Protein AF-A0A0C9Y9E4-F1 (afdb_monomer_lite)

Foldseek 3Di:
DDDDDVVVVVVVLVVLLVVLVVVLVVLVVALEPVHPDDDPVLLVCQQVVCCCCVVVNDPSCPPRVSSVNSNCVNCVDPVCVVCNVPD

Secondary structure (DSSP, 8-state):
-PPP-HHHHHHHHHHHHHHHHHHHHHHTTSSBTTBSS--HHHHTTHHHHHIIIIIS----STT-HHHHHHHHHHHT-HHHHTTTTT-

Radius of gyration: 13.83 Å; chains: 1; bounding box: 26×31×34 Å

pLDDT: mean 95.8, std 5.85, range [58.91, 98.75]

Organism: NCBI:txid765257

Structure (mmCIF, N/CA/C/O backbone):
data_AF-A0A0C9Y9E4-F1
#
_entry.id   AF-A0A0C9Y9E4-F1
#
loop_
_atom_site.group_PDB
_atom_site.id
_atom_site.type_symbol
_atom_site.label_atom_id
_atom_site.label_alt_id
_atom_site.label_comp_id
_atom_site.label_asym_id
_atom_site.label_entity_id
_atom_site.label_seq_id
_atom_site.pdbx_PDB_ins_code
_atom_site.Cartn_x
_atom_site.Cartn_y
_atom_site.Cartn_z
_atom_site.occupancy
_atom_site.B_iso_or_equiv
_atom_site.auth_seq_id
_atom_site.auth_comp_id
_atom_site.auth_asym_id
_atom_site.auth_atom_id
_atom_site.pdbx_PDB_model_num
ATOM 1 N N . GLY A 1 1 ? 12.747 -12.613 -22.795 1.00 69.12 1 GLY A N 1
ATOM 2 C CA . GLY A 1 1 ? 11.597 -11.837 -22.294 1.00 69.12 1 GLY A CA 1
ATOM 3 C C . GLY A 1 1 ? 11.482 -10.562 -23.098 1.00 69.12 1 GLY A C 1
ATOM 4 O O . GLY A 1 1 ? 12.420 -10.252 -23.823 1.00 69.12 1 GLY A O 1
ATOM 5 N N . MET A 1 2 ? 10.349 -9.866 -23.009 1.00 84.56 2 MET A N 1
ATOM 6 C CA . MET A 1 2 ? 10.261 -8.490 -23.509 1.00 84.56 2 MET A CA 1
ATOM 7 C C . MET A 1 2 ? 11.061 -7.574 -22.582 1.00 84.56 2 MET A C 1
ATOM 9 O O . MET A 1 2 ? 11.163 -7.853 -21.388 1.00 84.56 2 MET A O 1
ATOM 13 N N . GLU A 1 3 ? 11.648 -6.528 -23.146 1.00 91.12 3 GLU A N 1
ATOM 14 C CA . GLU A 1 3 ? 12.318 -5.482 -22.378 1.00 91.12 3 GLU A CA 1
ATOM 15 C C . GLU A 1 3 ? 11.279 -4.649 -21.614 1.00 91.12 3 GLU A C 1
ATOM 17 O O . GLU A 1 3 ? 10.151 -4.463 -22.085 1.00 91.12 3 GLU A O 1
ATOM 22 N N . THR A 1 4 ? 11.636 -4.191 -20.415 1.00 92.81 4 THR A N 1
ATOM 23 C CA . THR A 1 4 ? 10.783 -3.307 -19.615 1.00 92.81 4 THR A CA 1
ATOM 24 C C . THR A 1 4 ? 10.647 -1.955 -20.311 1.00 92.81 4 THR A C 1
ATOM 26 O O . THR A 1 4 ? 11.634 -1.357 -20.728 1.00 92.81 4 THR A O 1
ATOM 29 N N . ASP A 1 5 ? 9.420 -1.449 -20.415 1.00 96.44 5 ASP A N 1
ATOM 30 C CA . ASP A 1 5 ? 9.166 -0.094 -20.905 1.00 96.44 5 ASP A CA 1
ATOM 31 C C . ASP A 1 5 ? 9.263 0.907 -19.746 1.00 96.44 5 ASP A C 1
ATOM 33 O O . ASP A 1 5 ? 8.300 1.126 -19.005 1.00 96.44 5 ASP A O 1
ATOM 37 N N . GLU A 1 6 ? 10.437 1.516 -19.592 1.00 95.69 6 GLU A N 1
ATOM 38 C CA . GLU A 1 6 ? 10.730 2.473 -18.517 1.00 95.69 6 GLU A CA 1
ATOM 39 C C . GLU A 1 6 ? 9.825 3.715 -18.547 1.00 95.69 6 GLU A C 1
ATOM 41 O O . GLU A 1 6 ? 9.435 4.233 -17.497 1.00 95.69 6 GLU A O 1
ATOM 46 N N . ASN A 1 7 ? 9.405 4.172 -19.734 1.00 96.81 7 ASN A N 1
ATOM 47 C CA . ASN A 1 7 ? 8.494 5.315 -19.847 1.00 96.81 7 ASN A CA 1
ATOM 48 C C . ASN A 1 7 ? 7.114 4.964 -19.287 1.00 96.81 7 ASN A C 1
ATOM 50 O O . ASN A 1 7 ? 6.481 5.768 -18.596 1.00 96.81 7 ASN A O 1
ATOM 54 N N . LYS A 1 8 ? 6.649 3.742 -19.561 1.00 96.81 8 LYS A N 1
ATOM 55 C CA . LYS A 1 8 ? 5.393 3.237 -19.012 1.00 96.81 8 LYS A CA 1
ATOM 56 C C . LYS A 1 8 ? 5.479 3.035 -17.499 1.00 96.81 8 LYS A C 1
ATOM 58 O O . LYS A 1 8 ? 4.516 3.364 -16.808 1.00 96.81 8 LYS A O 1
ATOM 63 N N . VAL A 1 9 ? 6.605 2.538 -16.982 1.00 96.12 9 VAL A N 1
ATOM 64 C CA . VAL A 1 9 ? 6.839 2.406 -15.532 1.00 96.12 9 VAL A CA 1
ATOM 65 C C . VAL A 1 9 ? 6.757 3.770 -14.851 1.00 96.12 9 VAL A C 1
ATOM 67 O O . VAL A 1 9 ? 5.986 3.916 -13.904 1.00 96.12 9 VAL A O 1
ATOM 70 N N . ALA A 1 10 ? 7.465 4.781 -15.363 1.00 96.88 10 ALA A N 1
ATOM 71 C CA . ALA A 1 10 ? 7.435 6.133 -14.808 1.00 96.88 10 ALA A CA 1
ATOM 72 C C . ALA A 1 10 ? 6.009 6.716 -14.782 1.00 96.88 10 ALA A C 1
ATOM 74 O O . ALA A 1 10 ? 5.537 7.158 -13.735 1.00 96.88 10 ALA A O 1
ATOM 75 N N . ALA A 1 11 ? 5.275 6.625 -15.897 1.00 98.00 11 ALA A N 1
ATOM 76 C CA . ALA A 1 11 ? 3.903 7.129 -15.980 1.00 98.00 11 ALA A CA 1
ATOM 77 C C . ALA A 1 11 ? 2.935 6.417 -15.013 1.00 98.00 11 ALA A C 1
ATOM 79 O O . ALA A 1 11 ? 2.049 7.047 -14.425 1.00 98.00 11 ALA A O 1
ATOM 80 N N . LEU A 1 12 ? 3.085 5.100 -14.833 1.00 97.19 12 LEU A N 1
ATOM 81 C CA . LEU A 1 12 ? 2.276 4.332 -13.884 1.00 97.19 12 LEU A CA 1
ATOM 82 C C . LEU A 1 12 ? 2.655 4.642 -12.433 1.00 97.19 12 LEU A C 1
ATOM 84 O O . LEU A 1 12 ? 1.765 4.724 -11.584 1.00 97.19 12 LEU A O 1
ATOM 88 N N . LEU A 1 13 ? 3.939 4.863 -12.150 1.00 96.75 13 LEU A N 1
ATOM 89 C CA . LEU A 1 13 ? 4.415 5.241 -10.824 1.00 96.75 13 LEU A CA 1
ATOM 90 C C . LEU A 1 13 ? 3.909 6.634 -10.429 1.00 96.75 13 LEU A C 1
ATOM 92 O O . LEU A 1 13 ? 3.447 6.816 -9.302 1.00 96.75 13 LEU A O 1
ATOM 96 N N . ASP A 1 14 ? 3.897 7.596 -11.352 1.00 97.69 14 ASP A N 1
ATOM 97 C CA . ASP A 1 14 ? 3.293 8.917 -11.133 1.00 97.69 14 ASP A CA 1
ATOM 98 C C . ASP A 1 14 ? 1.792 8.810 -10.838 1.00 97.69 14 ASP A C 1
ATOM 100 O O . ASP A 1 14 ? 1.280 9.436 -9.901 1.00 97.69 14 ASP A O 1
ATOM 104 N N . ASN A 1 15 ? 1.077 7.964 -11.588 1.00 97.88 15 ASN A N 1
ATOM 105 C CA . ASN A 1 15 ? -0.339 7.713 -11.341 1.00 97.88 15 ASN A CA 1
ATOM 106 C C . ASN A 1 15 ? -0.571 7.117 -9.947 1.00 97.88 15 ASN A C 1
ATOM 108 O O . ASN A 1 15 ? -1.409 7.621 -9.195 1.00 97.88 15 ASN A O 1
ATOM 112 N N . LEU A 1 16 ? 0.201 6.089 -9.584 1.00 97.25 16 LEU A N 1
ATOM 113 C CA . LEU A 1 16 ? 0.137 5.442 -8.277 1.00 97.25 16 LEU A CA 1
ATOM 114 C C . LEU A 1 16 ? 0.419 6.446 -7.153 1.00 97.25 16 LEU A C 1
ATOM 116 O O . LEU A 1 16 ? -0.360 6.543 -6.204 1.00 97.25 16 LEU A O 1
ATOM 120 N N . ASN A 1 17 ? 1.467 7.258 -7.294 1.00 97.75 17 ASN A N 1
ATOM 121 C CA . ASN A 1 17 ? 1.814 8.307 -6.340 1.00 97.75 17 ASN A CA 1
ATOM 122 C C . ASN A 1 17 ? 0.667 9.302 -6.127 1.00 97.75 17 ASN A C 1
ATOM 124 O O . ASN A 1 17 ? 0.374 9.653 -4.982 1.00 97.75 17 ASN A O 1
ATOM 128 N N . ALA A 1 18 ? -0.013 9.725 -7.196 1.00 98.12 18 ALA A N 1
ATOM 129 C CA . ALA A 1 18 ? -1.165 10.617 -7.097 1.00 98.12 18 ALA A CA 1
ATOM 130 C C . ALA A 1 18 ? -2.348 9.965 -6.358 1.00 98.12 18 ALA A C 1
ATOM 132 O O . ALA A 1 18 ? -3.000 10.618 -5.538 1.00 98.12 18 ALA A O 1
ATOM 133 N N . LYS A 1 19 ? -2.618 8.671 -6.595 1.00 97.94 19 LYS A N 1
ATOM 134 C CA . LYS A 1 19 ? -3.669 7.932 -5.871 1.00 97.94 19 LYS A CA 1
ATOM 135 C C . LYS A 1 19 ? -3.332 7.767 -4.391 1.00 97.94 19 LYS A C 1
ATOM 137 O O . LYS A 1 19 ? -4.191 8.016 -3.547 1.00 97.94 19 LYS A O 1
ATOM 142 N N . LEU A 1 20 ? -2.086 7.433 -4.066 1.00 98.25 20 LEU A N 1
ATOM 143 C CA . LEU A 1 20 ? -1.645 7.280 -2.680 1.00 98.25 20 LEU A CA 1
ATOM 144 C C . LEU A 1 20 ? -1.644 8.610 -1.918 1.00 98.25 20 LEU A C 1
ATOM 146 O O . LEU A 1 20 ? -1.936 8.625 -0.727 1.00 98.25 20 LEU A O 1
ATOM 150 N N . SER A 1 21 ? -1.418 9.742 -2.588 1.00 98.38 21 SER A N 1
ATOM 151 C CA . SER A 1 21 ? -1.612 11.063 -1.975 1.00 98.38 21 SER A CA 1
ATOM 152 C C . SER A 1 21 ? -3.077 11.334 -1.605 1.00 98.38 21 SER A C 1
ATOM 154 O O . SER A 1 21 ? -3.344 11.942 -0.571 1.00 98.38 21 SER A O 1
ATOM 156 N N . ALA A 1 22 ? -4.044 10.850 -2.393 1.00 98.44 22 ALA A N 1
ATOM 157 C CA . ALA A 1 22 ? -5.455 10.912 -2.004 1.00 98.44 22 ALA A CA 1
ATOM 158 C C . ALA A 1 22 ? -5.755 9.982 -0.816 1.00 98.44 22 ALA A C 1
ATOM 160 O O . ALA A 1 22 ? -6.488 10.367 0.096 1.00 98.44 22 ALA A O 1
ATOM 161 N N . TYR A 1 23 ? -5.153 8.789 -0.792 1.00 98.50 23 TYR A N 1
ATOM 162 C CA . TYR A 1 23 ? -5.293 7.856 0.329 1.00 98.50 23 TYR A CA 1
ATOM 163 C C . TYR A 1 23 ? -4.718 8.437 1.615 1.00 98.50 23 TYR A C 1
ATOM 165 O O . TYR A 1 23 ? -5.351 8.315 2.652 1.00 98.50 23 TYR A O 1
ATOM 173 N N . GLU A 1 24 ? -3.590 9.141 1.556 1.00 98.69 24 GLU A N 1
ATOM 174 C CA . GLU A 1 24 ? -3.013 9.823 2.716 1.00 98.69 24 GLU A CA 1
ATOM 175 C C . GLU A 1 24 ? -4.009 10.813 3.348 1.00 98.69 24 GLU A C 1
ATOM 177 O O . GLU A 1 24 ? -4.147 10.867 4.568 1.00 98.69 24 GLU A O 1
ATOM 182 N N . VAL A 1 25 ? -4.776 11.551 2.534 1.00 98.62 25 VAL A N 1
ATOM 183 C CA . VAL A 1 25 ? -5.820 12.470 3.026 1.00 98.62 25 VAL A CA 1
ATOM 184 C C . VAL A 1 25 ? -6.994 11.722 3.662 1.00 98.62 25 VAL A C 1
ATOM 186 O O . VAL A 1 25 ? -7.532 12.189 4.671 1.00 98.62 25 VAL A O 1
ATOM 189 N N . ILE A 1 26 ? -7.400 10.590 3.081 1.00 98.50 26 ILE A N 1
ATOM 190 C CA . ILE A 1 26 ? -8.471 9.732 3.608 1.00 98.50 26 ILE A CA 1
ATOM 191 C C . ILE A 1 26 ? -8.024 9.117 4.939 1.00 98.50 26 ILE A C 1
ATOM 193 O O . ILE A 1 26 ? -8.652 9.345 5.968 1.00 98.50 26 ILE A O 1
ATOM 197 N N . LEU A 1 27 ? -6.884 8.427 4.942 1.00 98.75 27 LEU A N 1
ATOM 198 C CA . LEU A 1 27 ? -6.338 7.661 6.065 1.00 98.75 27 LEU A CA 1
ATOM 199 C C . LEU A 1 27 ? -5.825 8.531 7.223 1.00 98.75 27 LEU A C 1
ATOM 201 O O . LEU A 1 27 ? -5.554 8.025 8.314 1.00 98.75 27 LEU A O 1
ATOM 205 N N . ARG A 1 28 ? -5.707 9.848 7.010 1.00 98.44 28 ARG A N 1
ATOM 206 C CA . ARG A 1 28 ? -5.523 10.830 8.087 1.00 98.44 28 ARG A CA 1
ATOM 207 C C . ARG A 1 28 ? -6.779 10.991 8.950 1.00 98.44 28 ARG A C 1
ATOM 209 O O . ARG A 1 28 ? -6.674 11.422 10.092 1.00 98.44 28 ARG A O 1
ATOM 216 N N . LYS A 1 29 ? -7.966 10.728 8.396 1.00 98.38 29 LYS A N 1
ATOM 217 C CA . LYS A 1 29 ? -9.259 10.932 9.071 1.00 98.38 29 LYS A CA 1
ATOM 218 C C . LYS A 1 29 ? -9.859 9.645 9.632 1.00 98.38 29 LYS A C 1
ATOM 220 O O . LYS A 1 29 ? -10.708 9.736 10.506 1.00 98.38 29 LYS A O 1
ATOM 225 N N . GLN A 1 30 ? -9.447 8.495 9.110 1.00 98.38 30 GLN A N 1
ATOM 226 C CA . GLN A 1 30 ? 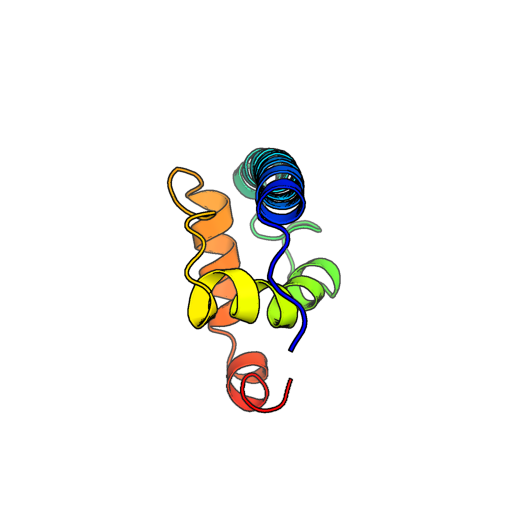-10.002 7.179 9.428 1.00 98.38 30 GLN A CA 1
ATOM 227 C C . GLN A 1 30 ? -8.914 6.098 9.302 1.00 98.38 30 GLN A C 1
ATOM 229 O O . GLN A 1 30 ? -7.935 6.303 8.574 1.00 98.38 30 GLN A O 1
ATOM 234 N N . PRO A 1 31 ? -9.038 4.960 10.003 1.00 98.00 31 PRO A N 1
ATOM 235 C CA . PRO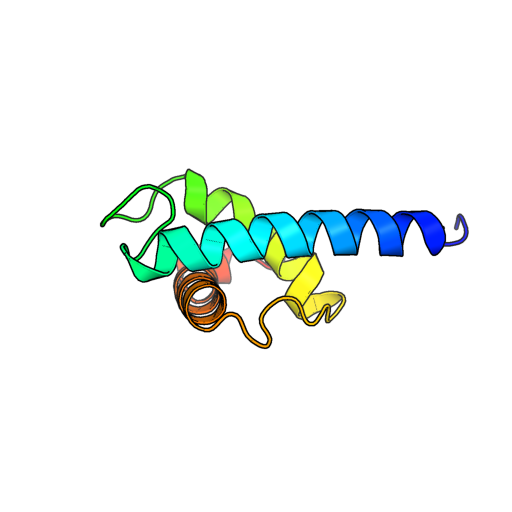 A 1 31 ? -8.002 3.930 10.006 1.00 98.00 31 PRO A CA 1
ATOM 236 C C . PRO A 1 31 ? -7.890 3.167 8.676 1.00 98.00 31 PRO A C 1
ATOM 238 O O . PRO A 1 31 ? -6.763 2.893 8.255 1.00 98.00 31 PRO A O 1
ATOM 241 N N . TYR A 1 32 ? -9.013 2.902 7.996 1.00 98.69 32 TYR A N 1
ATOM 242 C CA . TYR A 1 32 ? -9.100 2.090 6.773 1.00 98.69 32 TYR A CA 1
ATOM 243 C C . TYR A 1 32 ? -9.761 2.846 5.616 1.00 98.69 32 TYR A C 1
ATOM 245 O O . TYR A 1 32 ? -10.313 3.931 5.792 1.00 98.69 32 TYR A O 1
ATOM 253 N N . LEU A 1 33 ? -9.731 2.294 4.402 1.00 98.31 33 LEU A N 1
ATOM 254 C CA . LEU A 1 33 ? -10.226 2.983 3.202 1.00 98.31 33 LEU A CA 1
ATOM 255 C C . LEU A 1 33 ? -11.741 3.225 3.211 1.00 98.31 33 LEU A C 1
ATOM 257 O O . LEU A 1 33 ? -12.203 4.213 2.642 1.00 98.31 33 LEU A O 1
ATOM 261 N N . ALA A 1 34 ? -12.504 2.356 3.875 1.00 97.94 34 ALA A N 1
ATOM 262 C CA . ALA A 1 34 ? -13.962 2.446 3.957 1.00 97.94 34 ALA A CA 1
ATOM 263 C C . ALA A 1 34 ? -14.487 3.021 5.289 1.00 97.94 34 ALA A C 1
ATOM 265 O O . ALA A 1 34 ? -15.700 3.143 5.450 1.00 97.94 34 ALA A O 1
ATOM 266 N N . GLY A 1 35 ? -13.606 3.389 6.225 1.00 97.69 35 GLY A N 1
ATOM 267 C CA . GLY A 1 35 ? -13.981 3.948 7.526 1.00 97.69 35 GLY A CA 1
ATOM 268 C C . GLY A 1 35 ? -13.223 3.299 8.681 1.00 97.69 35 GLY A C 1
ATOM 269 O O . GLY A 1 35 ? -12.005 3.132 8.612 1.00 97.69 35 GLY A O 1
ATOM 270 N N . GLU A 1 36 ? -13.957 2.964 9.743 1.00 98.19 36 GLU A N 1
ATOM 271 C CA . GLU A 1 36 ? -13.417 2.434 11.005 1.00 98.19 36 GLU A CA 1
ATOM 272 C C . GLU A 1 36 ? -13.054 0.946 10.953 1.00 98.19 36 GLU A C 1
ATOM 274 O O . GLU A 1 36 ? -12.152 0.508 11.664 1.00 98.19 36 GLU A O 1
ATOM 279 N N . ASP A 1 37 ? -13.717 0.177 10.089 1.00 98.00 37 ASP A N 1
ATOM 280 C CA . ASP A 1 37 ? -13.522 -1.266 9.972 1.00 98.00 37 ASP A CA 1
ATOM 281 C C . ASP A 1 37 ? -12.757 -1.634 8.703 1.00 98.00 37 ASP A C 1
ATOM 283 O O . ASP A 1 37 ? -12.912 -1.012 7.647 1.00 98.00 37 ASP A O 1
ATOM 287 N N . ILE A 1 38 ? -11.966 -2.705 8.795 1.00 97.69 38 ILE A N 1
ATOM 288 C CA . ILE A 1 38 ? -11.335 -3.299 7.620 1.00 97.69 38 ILE A CA 1
ATOM 289 C C . ILE A 1 38 ? -12.402 -3.898 6.705 1.00 97.69 38 ILE A C 1
ATOM 291 O O . ILE A 1 38 ? -13.295 -4.628 7.144 1.00 97.69 38 ILE A O 1
ATOM 295 N N . THR A 1 39 ? -12.277 -3.642 5.410 1.00 98.25 39 THR A N 1
ATOM 296 C CA . THR A 1 39 ? -13.204 -4.168 4.408 1.00 98.25 39 THR A CA 1
ATOM 297 C C . THR A 1 39 ? -12.459 -4.836 3.263 1.00 98.25 39 THR A C 1
ATOM 299 O O . THR A 1 39 ? -11.229 -4.835 3.188 1.00 98.25 39 THR A O 1
ATOM 302 N N . LEU A 1 40 ? -13.220 -5.384 2.314 1.00 97.94 40 LEU A N 1
ATOM 303 C CA . LEU A 1 40 ? -12.655 -5.872 1.062 1.00 97.94 40 LEU A CA 1
ATOM 304 C C . LEU A 1 40 ? -11.870 -4.781 0.314 1.00 97.94 40 LEU A C 1
ATOM 306 O O . LEU A 1 40 ? -10.908 -5.111 -0.371 1.00 97.94 40 LEU A O 1
ATOM 310 N N . ALA A 1 41 ? -12.240 -3.502 0.477 1.00 98.12 41 ALA A N 1
ATOM 311 C CA . ALA A 1 41 ? -11.537 -2.393 -0.158 1.00 98.12 41 ALA A CA 1
ATOM 312 C C . ALA A 1 41 ? -10.064 -2.326 0.258 1.00 98.12 41 ALA A C 1
ATOM 314 O O . ALA A 1 41 ? -9.245 -1.975 -0.573 1.00 98.12 41 ALA A O 1
ATOM 315 N N . ASP A 1 42 ? -9.730 -2.687 1.498 1.00 98.56 42 ASP A N 1
ATOM 316 C CA . ASP A 1 42 ? -8.357 -2.691 2.008 1.00 98.56 42 ASP A CA 1
ATOM 317 C C . ASP A 1 42 ? -7.593 -3.950 1.585 1.00 98.56 42 ASP A C 1
ATOM 319 O O . ASP A 1 42 ? -6.431 -3.898 1.186 1.00 98.56 42 ASP A O 1
ATOM 323 N N . LEU A 1 43 ? -8.263 -5.103 1.661 1.00 97.81 43 LEU A N 1
ATOM 324 C CA . LEU A 1 43 ? -7.658 -6.400 1.357 1.00 97.81 43 LEU A CA 1
ATOM 325 C C . LEU A 1 43 ? -7.305 -6.544 -0.127 1.00 97.81 43 LEU A C 1
ATOM 327 O O . LEU A 1 43 ? -6.369 -7.266 -0.464 1.00 97.81 43 LEU A O 1
ATOM 331 N N . PHE A 1 44 ? -8.023 -5.845 -1.011 1.00 97.12 44 PHE A N 1
ATOM 332 C CA . PHE A 1 44 ? -7.777 -5.884 -2.452 1.00 97.12 44 PHE A CA 1
ATOM 333 C C . PHE A 1 44 ? -6.397 -5.327 -2.846 1.00 97.12 44 PHE A C 1
ATOM 335 O O . PHE A 1 44 ? -5.880 -5.660 -3.911 1.00 97.12 44 PHE A O 1
ATOM 342 N N . HIS A 1 45 ? -5.764 -4.524 -1.983 1.00 97.81 45 HIS A N 1
ATOM 343 C CA . HIS A 1 45 ? -4.429 -3.971 -2.228 1.00 97.81 45 HIS A CA 1
ATOM 344 C C . HIS A 1 45 ? -3.294 -4.920 -1.861 1.00 97.81 45 HIS A C 1
ATOM 346 O O . HIS A 1 45 ? -2.166 -4.665 -2.271 1.00 97.81 45 HIS A O 1
ATOM 352 N N . LEU A 1 46 ? -3.555 -5.997 -1.116 1.00 97.88 46 LEU A N 1
ATOM 353 C CA . LEU A 1 46 ? -2.502 -6.869 -0.592 1.00 97.88 46 LEU A CA 1
ATOM 354 C C . LEU A 1 46 ? -1.635 -7.520 -1.684 1.00 97.88 46 LEU A C 1
ATOM 356 O O . LEU A 1 46 ? -0.419 -7.359 -1.604 1.00 97.88 46 LEU A O 1
ATOM 360 N N . PRO A 1 47 ? -2.188 -8.167 -2.734 1.00 96.69 47 PRO A N 1
ATOM 361 C CA . PRO A 1 47 ? -1.352 -8.883 -3.700 1.00 96.69 47 PRO A CA 1
ATOM 362 C C . PRO A 1 47 ? -0.423 -7.943 -4.476 1.00 96.69 47 PRO A C 1
ATOM 364 O O . PRO A 1 47 ? 0.798 -8.074 -4.434 1.00 96.69 47 PRO A O 1
ATOM 367 N N . TYR A 1 48 ? -0.988 -6.922 -5.124 1.00 95.88 48 TYR A N 1
ATOM 368 C CA . TYR A 1 48 ? -0.196 -5.983 -5.921 1.00 95.88 48 TYR A CA 1
ATOM 369 C C . TYR A 1 48 ? 0.639 -5.026 -5.068 1.00 95.88 48 TYR A C 1
ATOM 371 O O . TYR A 1 48 ? 1.699 -4.589 -5.511 1.00 95.88 48 TYR A O 1
ATOM 379 N N . GLY A 1 49 ? 0.192 -4.708 -3.851 1.00 96.38 49 GLY A N 1
ATOM 380 C CA . GLY A 1 49 ? 0.968 -3.923 -2.899 1.00 96.38 49 GLY A CA 1
ATOM 381 C C . GLY A 1 49 ? 2.231 -4.657 -2.452 1.00 96.38 49 GLY A C 1
ATOM 382 O O . GLY A 1 49 ? 3.296 -4.047 -2.441 1.00 96.38 49 GLY A O 1
ATOM 383 N N . THR A 1 50 ? 2.147 -5.962 -2.166 1.00 96.31 50 THR A N 1
ATOM 384 C CA . THR A 1 50 ? 3.318 -6.774 -1.800 1.00 96.31 50 THR A CA 1
ATOM 385 C C . THR A 1 50 ? 4.309 -6.846 -2.959 1.00 96.31 50 THR A C 1
ATOM 387 O O . THR A 1 50 ? 5.485 -6.559 -2.749 1.00 96.31 50 THR A O 1
ATOM 390 N N . ILE A 1 51 ? 3.849 -7.079 -4.193 1.00 94.69 51 ILE A N 1
ATOM 391 C CA . ILE A 1 51 ? 4.733 -7.050 -5.371 1.00 94.69 51 ILE A CA 1
ATOM 392 C C . ILE A 1 51 ? 5.409 -5.676 -5.508 1.00 94.69 51 ILE A C 1
ATOM 394 O O . ILE A 1 51 ? 6.630 -5.580 -5.601 1.00 94.69 51 ILE A O 1
ATOM 398 N N . ALA A 1 52 ? 4.638 -4.587 -5.495 1.00 95.12 52 ALA A N 1
ATOM 399 C CA . ALA A 1 52 ? 5.183 -3.252 -5.728 1.00 95.12 52 ALA A CA 1
ATOM 400 C C . ALA A 1 52 ? 6.148 -2.787 -4.621 1.00 95.12 52 ALA A C 1
ATOM 402 O O . ALA A 1 52 ? 7.178 -2.184 -4.919 1.00 95.12 52 ALA A O 1
ATOM 403 N N . ILE A 1 53 ? 5.814 -3.035 -3.354 1.00 95.44 53 ILE A N 1
ATOM 404 C CA . ILE A 1 53 ? 6.526 -2.468 -2.201 1.00 95.44 53 ILE A CA 1
ATOM 405 C C . ILE A 1 53 ? 7.609 -3.419 -1.686 1.00 95.44 53 ILE A C 1
ATOM 407 O O . ILE A 1 53 ? 8.709 -2.968 -1.381 1.00 95.44 53 ILE A O 1
ATOM 411 N N . GLU A 1 54 ? 7.315 -4.715 -1.558 1.00 93.38 54 GLU A N 1
ATOM 412 C CA . GLU A 1 54 ? 8.231 -5.685 -0.941 1.00 93.38 54 GLU A CA 1
ATOM 413 C C . GLU A 1 54 ? 9.162 -6.333 -1.972 1.00 93.38 54 GLU A C 1
ATOM 415 O O . GLU A 1 54 ? 10.355 -6.463 -1.707 1.00 93.38 54 GLU A O 1
ATOM 420 N N . GLU A 1 55 ? 8.646 -6.721 -3.142 1.00 93.56 55 GLU A N 1
ATOM 421 C CA . GLU A 1 55 ? 9.440 -7.440 -4.151 1.00 93.56 55 GLU A CA 1
ATOM 422 C C . GLU A 1 55 ? 10.198 -6.494 -5.088 1.00 93.56 55 GLU A C 1
ATOM 424 O O . GLU A 1 55 ? 11.388 -6.682 -5.336 1.00 93.56 55 GLU A O 1
ATOM 429 N N . LEU A 1 56 ? 9.516 -5.466 -5.602 1.00 93.62 56 LEU A N 1
ATOM 430 C CA . LEU A 1 56 ? 10.097 -4.482 -6.521 1.00 93.62 56 LEU A CA 1
ATOM 431 C C . LEU A 1 56 ? 10.734 -3.288 -5.797 1.00 93.62 56 LEU A C 1
ATOM 433 O O . LEU A 1 56 ? 11.523 -2.561 -6.399 1.00 93.62 56 LEU A O 1
ATOM 437 N N . GLY A 1 57 ? 10.418 -3.086 -4.515 1.00 94.50 57 GLY A N 1
ATOM 438 C CA . GLY A 1 57 ? 11.052 -2.062 -3.684 1.00 94.50 57 GLY A CA 1
ATOM 439 C C . GLY A 1 57 ? 10.694 -0.623 -4.059 1.00 94.50 57 GLY A C 1
ATOM 440 O O . GLY A 1 57 ? 11.494 0.282 -3.813 1.00 94.50 57 GLY A O 1
ATOM 441 N N . TYR A 1 58 ? 9.525 -0.376 -4.661 1.00 95.44 58 TYR A N 1
ATOM 442 C CA . TYR A 1 58 ? 9.108 0.990 -4.968 1.00 95.44 58 TYR A CA 1
ATOM 443 C C . TYR A 1 58 ? 8.836 1.781 -3.688 1.00 95.44 58 TYR A C 1
ATOM 445 O O . TYR A 1 58 ? 7.976 1.421 -2.879 1.00 95.44 58 TYR A O 1
ATOM 453 N N . ASP A 1 59 ? 9.514 2.919 -3.545 1.00 93.69 59 ASP A N 1
ATOM 454 C CA . ASP A 1 59 ? 9.386 3.778 -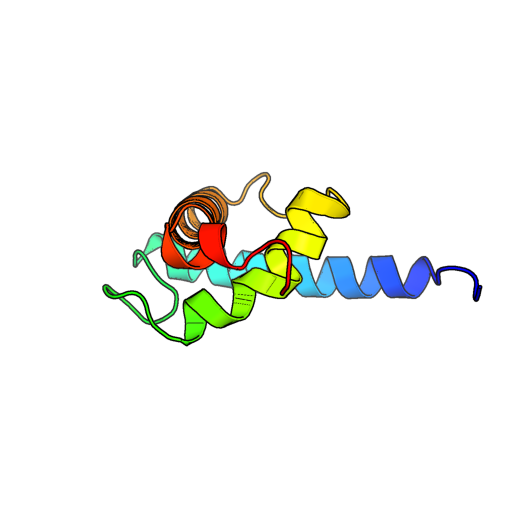2.369 1.00 93.69 59 ASP A CA 1
ATOM 455 C C . ASP A 1 59 ? 8.150 4.691 -2.434 1.00 93.69 59 ASP A C 1
ATOM 457 O O . ASP A 1 59 ? 8.217 5.916 -2.540 1.00 93.69 59 ASP A O 1
ATOM 461 N N . VAL A 1 60 ? 6.972 4.070 -2.411 1.00 95.62 60 VAL A N 1
ATOM 462 C CA . VAL A 1 60 ? 5.680 4.770 -2.462 1.00 95.62 60 VAL A CA 1
ATOM 463 C C . VAL A 1 60 ? 5.100 5.061 -1.076 1.00 95.62 60 VAL A C 1
ATOM 465 O O . VAL A 1 60 ? 4.063 5.718 -0.956 1.00 95.62 60 VAL A O 1
ATOM 468 N N . LEU A 1 61 ? 5.761 4.597 -0.015 1.00 96.81 61 LEU A N 1
ATOM 469 C CA . LEU A 1 61 ? 5.337 4.813 1.369 1.00 96.81 61 LEU A CA 1
ATOM 470 C C . LEU A 1 61 ? 6.088 5.967 2.038 1.00 96.81 61 LEU A C 1
ATOM 472 O O . LEU A 1 61 ? 5.564 6.568 2.982 1.00 96.81 61 LEU A O 1
ATOM 476 N N . GLN A 1 62 ? 7.284 6.312 1.553 1.00 93.31 62 GLN A N 1
ATOM 477 C CA . GLN A 1 62 ? 8.013 7.474 2.041 1.00 93.31 62 GLN A CA 1
ATOM 478 C C . GLN A 1 62 ? 7.154 8.740 1.905 1.00 93.31 62 GLN A C 1
ATOM 480 O O . GLN A 1 62 ? 6.447 8.956 0.920 1.00 93.31 62 GLN A O 1
ATOM 485 N N . ASN A 1 63 ? 7.183 9.571 2.949 1.00 95.31 63 ASN A N 1
ATOM 486 C CA . ASN A 1 63 ? 6.382 10.793 3.100 1.00 95.31 63 ASN A CA 1
ATOM 487 C C . ASN A 1 63 ? 4.856 10.595 3.213 1.00 95.31 63 ASN A C 1
ATOM 489 O O . ASN A 1 63 ? 4.124 11.585 3.223 1.00 95.31 63 ASN A O 1
ATOM 493 N N . ARG A 1 64 ? 4.361 9.356 3.347 1.00 98.12 64 ARG A N 1
ATOM 494 C CA . ARG A 1 64 ? 2.929 9.050 3.524 1.00 98.12 64 ARG A CA 1
ATOM 495 C C . ARG A 1 64 ? 2.695 8.227 4.797 1.00 98.12 64 ARG A C 1
ATOM 497 O O . ARG A 1 64 ? 2.449 7.022 4.715 1.00 98.12 64 ARG A O 1
ATOM 504 N N . PRO A 1 65 ? 2.827 8.826 5.996 1.00 98.50 65 PRO A N 1
ATOM 505 C CA . PRO A 1 65 ? 2.779 8.082 7.254 1.00 98.50 65 PRO A CA 1
ATOM 506 C C . PRO A 1 65 ? 1.442 7.369 7.496 1.00 98.50 65 PRO A C 1
ATOM 508 O O . PRO A 1 65 ? 1.443 6.288 8.087 1.00 98.50 65 PRO A O 1
ATOM 511 N N . ASN A 1 66 ? 0.310 7.918 7.038 1.00 98.75 66 ASN A N 1
ATOM 512 C CA . ASN A 1 66 ? -0.98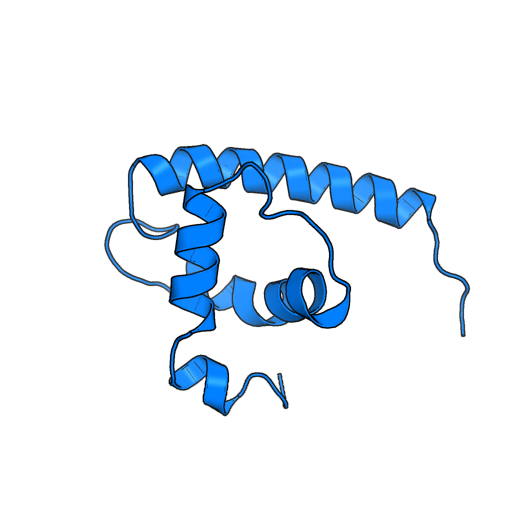7 7.261 7.214 1.00 98.75 66 ASN A CA 1
ATOM 513 C C . ASN A 1 66 ? -1.154 6.075 6.257 1.00 98.75 66 ASN A C 1
ATOM 515 O O . ASN A 1 66 ? -1.641 5.026 6.678 1.00 98.75 66 ASN A O 1
ATOM 519 N N . V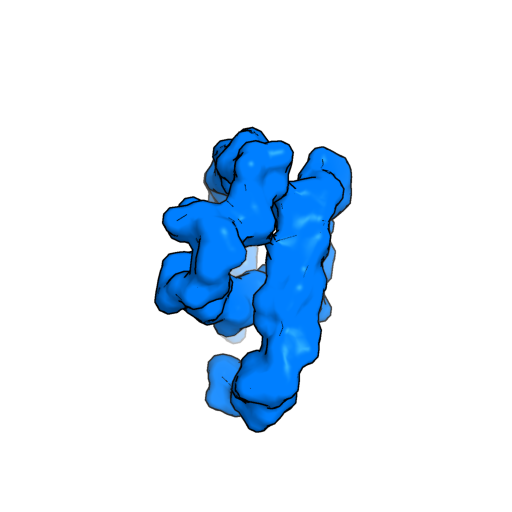AL A 1 67 ? -0.684 6.196 5.009 1.00 98.69 67 VAL A N 1
ATOM 520 C CA . VAL A 1 67 ? -0.600 5.058 4.076 1.00 98.69 67 VAL A CA 1
ATOM 521 C C . VAL A 1 67 ? 0.359 3.992 4.607 1.00 98.69 67 VAL A C 1
ATOM 523 O O . VAL A 1 67 ? 0.024 2.814 4.583 1.00 98.69 67 VAL A O 1
ATOM 526 N N . ALA A 1 68 ? 1.524 4.376 5.133 1.00 98.56 68 ALA A N 1
ATOM 527 C CA . ALA A 1 68 ? 2.499 3.437 5.685 1.00 98.56 68 ALA A CA 1
A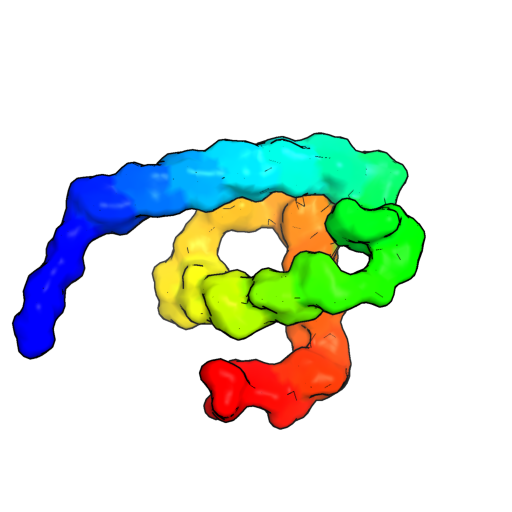TOM 528 C C . ALA A 1 68 ? 1.948 2.675 6.903 1.00 98.56 68 ALA A C 1
ATOM 530 O O . ALA A 1 68 ? 2.133 1.460 7.004 1.00 98.56 68 ALA A O 1
ATOM 531 N N . ARG A 1 69 ? 1.229 3.366 7.805 1.00 98.56 69 ARG A N 1
ATOM 532 C CA . ARG A 1 69 ? 0.494 2.745 8.920 1.00 98.56 69 ARG A CA 1
ATOM 533 C C . ARG A 1 69 ? -0.520 1.727 8.401 1.00 98.56 69 ARG A C 1
ATOM 535 O O . ARG A 1 69 ? -0.454 0.566 8.791 1.00 98.56 69 ARG A O 1
ATOM 542 N N . TRP A 1 70 ? -1.420 2.162 7.519 1.00 98.69 70 TRP A N 1
ATOM 543 C CA . TRP A 1 70 ? -2.460 1.317 6.930 1.00 98.69 70 TRP A CA 1
ATOM 544 C C . TRP A 1 70 ? -1.866 0.085 6.241 1.00 98.69 70 TRP A C 1
ATOM 546 O O . TRP A 1 70 ? -2.275 -1.033 6.543 1.00 98.69 70 TRP A O 1
ATOM 556 N N . TRP A 1 71 ? -0.844 0.270 5.399 1.00 98.50 71 TRP A N 1
ATOM 557 C CA . TRP A 1 71 ? -0.162 -0.823 4.707 1.00 98.50 71 TRP A CA 1
ATOM 558 C C . TRP A 1 71 ? 0.388 -1.849 5.694 1.00 98.50 71 TRP A C 1
ATOM 560 O O . TRP A 1 71 ? 0.121 -3.039 5.551 1.00 98.50 71 TRP A O 1
ATOM 570 N N . LYS A 1 72 ? 1.099 -1.395 6.734 1.00 98.25 72 LYS A N 1
ATOM 571 C CA . LYS A 1 72 ? 1.638 -2.271 7.782 1.00 98.25 72 LYS A CA 1
ATOM 572 C C . LYS A 1 72 ? 0.536 -3.050 8.502 1.00 98.25 72 LYS A C 1
ATOM 574 O O . LYS A 1 72 ? 0.715 -4.231 8.797 1.00 98.25 72 LYS A O 1
ATOM 579 N N . GLU A 1 73 ? -0.585 -2.413 8.817 1.00 98.19 73 GLU A N 1
ATOM 580 C CA . GLU A 1 73 ? -1.701 -3.069 9.504 1.00 98.19 73 GLU A CA 1
ATOM 581 C C . GLU A 1 73 ? -2.335 -4.160 8.641 1.00 98.19 73 GLU A C 1
ATOM 583 O O . GLU A 1 73 ? -2.522 -5.278 9.120 1.00 98.19 73 GLU A O 1
ATOM 588 N N . ILE A 1 74 ? -2.616 -3.880 7.364 1.00 98.31 74 ILE A N 1
ATOM 589 C CA . ILE A 1 74 ? -3.267 -4.860 6.488 1.00 98.31 74 ILE A CA 1
ATOM 590 C C . ILE A 1 74 ? -2.312 -5.990 6.096 1.00 98.31 74 ILE A C 1
ATOM 592 O O . ILE A 1 74 ? -2.719 -7.155 6.093 1.00 98.31 74 ILE A O 1
ATOM 596 N N . SER A 1 75 ? -1.038 -5.678 5.838 1.00 97.75 75 SER A N 1
ATOM 597 C CA . SER A 1 75 ? -0.043 -6.662 5.416 1.00 97.75 75 SER A CA 1
ATOM 598 C C . SER A 1 75 ? 0.462 -7.514 6.579 1.00 97.75 75 SER A C 1
ATOM 600 O O . SER A 1 75 ? 0.836 -8.660 6.376 1.00 97.75 75 SER A O 1
ATOM 602 N N . SER A 1 76 ? 0.406 -7.056 7.831 1.00 97.75 76 SER A N 1
ATOM 603 C CA . SER A 1 76 ? 0.801 -7.887 8.984 1.00 97.75 76 SER A CA 1
ATOM 604 C C . SER A 1 76 ? -0.263 -8.898 9.433 1.00 97.75 76 SER A C 1
ATOM 606 O O . SER A 1 76 ? -0.005 -9.706 10.328 1.00 97.75 76 SER A O 1
ATOM 608 N N . ARG A 1 77 ? -1.454 -8.904 8.819 1.00 97.50 77 ARG A N 1
ATOM 609 C CA . ARG A 1 77 ? -2.551 -9.794 9.227 1.00 97.50 77 ARG A CA 1
ATOM 610 C C . ARG A 1 77 ? -2.159 -11.272 9.084 1.00 97.50 77 ARG A C 1
ATOM 612 O O . ARG A 1 77 ? -1.721 -11.668 8.002 1.00 97.50 77 ARG A O 1
ATOM 619 N N . PRO A 1 78 ? -2.437 -12.128 10.090 1.00 98.12 78 PRO A N 1
ATOM 620 C CA . PRO A 1 78 ? -2.140 -13.561 10.009 1.00 98.12 78 PRO A CA 1
ATOM 621 C C . PRO A 1 78 ? -2.756 -14.245 8.783 1.00 98.12 78 PRO A C 1
ATOM 623 O O . PRO A 1 78 ? -2.109 -15.067 8.145 1.00 98.12 78 PRO A O 1
ATOM 626 N N . ALA A 1 79 ? -3.983 -13.858 8.416 1.00 96.88 79 ALA A N 1
ATOM 627 C CA . ALA A 1 79 ? -4.667 -14.393 7.241 1.00 96.88 79 ALA A CA 1
ATOM 628 C C . ALA A 1 79 ? -3.938 -14.064 5.927 1.00 96.88 79 ALA A C 1
ATOM 630 O O . ALA A 1 79 ? -3.872 -14.919 5.052 1.00 96.88 79 ALA A O 1
ATOM 631 N N . TRP A 1 80 ? -3.361 -12.862 5.803 1.00 97.31 80 TRP A N 1
ATOM 632 C CA . TRP A 1 80 ? -2.544 -12.510 4.641 1.00 97.31 80 TRP A CA 1
ATOM 633 C C . TRP A 1 80 ? -1.207 -13.245 4.665 1.00 97.31 80 TRP A C 1
ATOM 635 O O . TRP A 1 80 ? -0.840 -13.881 3.685 1.00 97.31 80 TRP A O 1
ATOM 645 N N . GLN A 1 81 ? -0.508 -13.237 5.804 1.00 97.19 81 GLN A N 1
ATOM 646 C CA . GLN A 1 81 ? 0.782 -13.921 5.942 1.00 97.19 81 GLN A CA 1
ATOM 647 C C . GLN A 1 81 ? 0.697 -15.424 5.625 1.00 97.19 81 GLN A C 1
ATOM 649 O O . GLN A 1 81 ? 1.660 -15.987 5.114 1.00 97.19 81 GLN A O 1
ATOM 654 N N . ALA A 1 82 ? -0.452 -16.062 5.870 1.00 97.06 82 ALA A N 1
ATOM 655 C CA . ALA A 1 82 ? -0.688 -17.461 5.520 1.00 97.06 82 ALA A CA 1
ATOM 656 C C . ALA A 1 82 ? -0.757 -17.726 4.003 1.00 97.06 82 ALA A C 1
ATOM 658 O O . ALA A 1 82 ? -0.479 -18.847 3.582 1.00 97.06 82 ALA A O 1
ATOM 659 N N . VAL A 1 83 ? -1.128 -16.729 3.190 1.00 95.38 83 VAL A N 1
ATOM 660 C CA . VAL A 1 83 ? -1.357 -16.894 1.741 1.00 95.38 83 VAL A CA 1
ATOM 661 C C . VAL A 1 83 ? -0.402 -16.093 0.860 1.00 95.38 83 VAL A C 1
ATOM 663 O O . VAL A 1 83 ? -0.290 -16.405 -0.319 1.00 95.38 83 VAL A O 1
ATOM 666 N N . LYS A 1 84 ? 0.323 -15.108 1.404 1.00 91.25 84 LYS A N 1
ATOM 667 C CA . LYS A 1 84 ? 1.104 -14.133 0.621 1.00 91.25 84 LYS A CA 1
ATOM 668 C C . LYS A 1 84 ? 2.149 -14.734 -0.329 1.00 91.25 84 LYS A C 1
ATOM 670 O O . LYS A 1 84 ? 2.517 -14.090 -1.293 1.00 91.25 84 LYS A O 1
ATOM 675 N N . ASN A 1 85 ? 2.626 -15.952 -0.058 1.00 86.38 85 ASN A N 1
ATOM 676 C CA . ASN A 1 85 ? 3.639 -16.636 -0.874 1.00 86.38 85 ASN A CA 1
ATOM 677 C C . ASN A 1 85 ? 3.036 -17.527 -1.980 1.00 86.38 85 ASN A C 1
ATOM 679 O O . ASN A 1 85 ? 3.777 -18.205 -2.687 1.00 86.38 85 ASN A O 1
ATOM 683 N N . GLY A 1 86 ? 1.708 -17.606 -2.074 1.00 78.19 86 GLY A N 1
ATOM 684 C CA . GLY A 1 86 ? 0.996 -18.307 -3.146 1.00 78.19 86 GLY A CA 1
ATOM 685 C C . GLY A 1 86 ? -0.071 -17.447 -3.823 1.00 78.19 86 GLY A C 1
ATOM 686 O O . GLY A 1 86 ? -0.857 -17.985 -4.602 1.00 78.19 86 GLY A O 1
ATOM 687 N N . ALA A 1 87 ? -0.129 -16.162 -3.468 1.00 58.91 87 ALA A N 1
ATOM 688 C CA . ALA A 1 87 ? -1.021 -15.167 -4.047 1.00 58.91 87 ALA A CA 1
ATOM 689 C C . ALA A 1 87 ? -0.419 -14.552 -5.317 1.00 58.91 87 ALA A C 1
ATOM 691 O O . ALA A 1 87 ? 0.825 -14.562 -5.442 1.00 58.91 87 ALA A O 1
#

InterPro domains:
  IPR004046 Glutathione S-transferase, C-terminal [PF00043] (3-78)
  IPR010987 Glutathione S-transferase, C-terminal-like [PS50405] (1-87)
  IPR036282 Glutathione S-transferase, C-terminal domain superfamily [SSF47616] (2-84)

Sequence (87 aa):
GMETDENKVAALLDNLNAKLSAYEVILRKQPYLAGEDITLADLFHLPYGTIAIEELGYDVLQNRPNVARWWKEISSRPAWQAVKNGA